Protein AF-A0A972QHV2-F1 (afdb_monomer)

pLDDT: mean 79.53, std 10.28, range [53.44, 90.12]

Secondary structure (DSSP, 8-state):
---SHHHHH-TT--EEEETTTTEEEE-TTT-----HHHHT-TT------S--HHHHHHHHHHH--

Foldseek 3Di:
DQPCVLCVPDPLSQWDADPVVRDIDGNPVSDPQPCPSCVPDPPNPDDGDDCDVVVVVVVVVVVVD

Radius of gyration: 14.52 Å; Cα contacts (8 Å, |Δi|>4): 67; chains: 1; bounding box: 42×20×35 Å

Nearest PDB structures (foldseek):
  6x1o-assembly1_D  TM=8.729E-01  e=2.778E-02  Pyrococcus furiosus COM1
  7o80-assembly1_Bz  TM=8.565E-01  e=3.421E-02  Oryctolagus cuniculus
  8c0z-assembly1_F  TM=8.171E-01  e=4.517E-02  Aromatoleum aromaticum
  2fja-assembly1_B  TM=8.096E-01  e=7.344E-02  Archaeoglobus fulgidus
  2ivf-assembly1_B  TM=8.440E-01  e=1.690E-01  Aromatoleum aromaticum EbN1

Solvent-accessible surface area (backbone atoms only — not comparable to full-atom values): 4199 Å² total; per-residue (Å²): 132,57,81,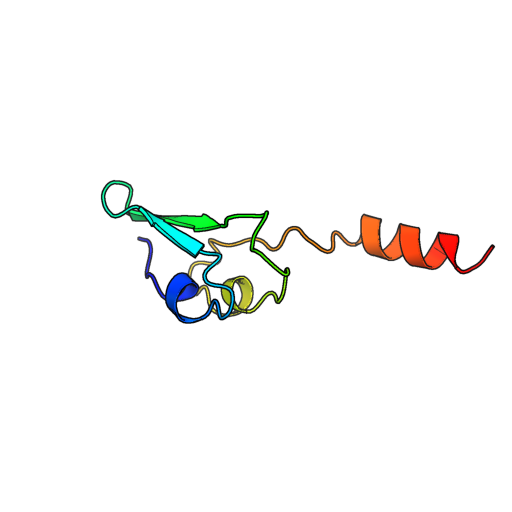62,63,46,40,80,68,36,92,65,65,24,42,48,75,41,81,90,79,43,43,72,47,73,41,71,91,51,47,84,68,82,51,60,47,36,76,67,36,91,77,63,82,50,79,83,79,81,72,49,69,68,60,56,49,53,54,53,56,65,69,75,108

Structure (mmCIF, N/CA/C/O backbone):
data_AF-A0A972QHV2-F1
#
_entry.id   AF-A0A972QHV2-F1
#
loop_
_atom_site.group_PDB
_atom_site.id
_atom_site.type_symbol
_atom_site.label_atom_id
_atom_site.label_alt_id
_atom_site.label_comp_id
_atom_site.label_asym_id
_atom_site.label_entity_id
_atom_site.label_seq_id
_atom_site.pdbx_PDB_ins_code
_atom_site.Cartn_x
_atom_site.Cartn_y
_atom_site.Cartn_z
_atom_site.occupancy
_atom_site.B_iso_or_equiv
_atom_site.auth_seq_id
_atom_site.auth_comp_id
_atom_site.auth_asym_id
_atom_site.auth_atom_id
_atom_site.pdbx_PDB_model_num
ATOM 1 N N . MET A 1 1 ? -9.197 8.590 5.092 1.00 54.31 1 MET A N 1
ATOM 2 C CA . MET A 1 1 ? -9.606 7.495 6.000 1.00 54.31 1 MET A CA 1
ATOM 3 C C . MET A 1 1 ? -8.605 6.360 5.833 1.00 54.31 1 MET A C 1
ATOM 5 O O . MET A 1 1 ? -8.580 5.762 4.765 1.00 54.31 1 MET A O 1
ATOM 9 N N . GLY A 1 2 ? -7.723 6.122 6.808 1.00 70.44 2 GLY A N 1
ATOM 10 C CA . GLY A 1 2 ? -6.768 5.011 6.748 1.00 70.44 2 GLY A CA 1
ATOM 11 C C . GLY A 1 2 ? -7.474 3.664 6.931 1.00 70.44 2 GLY A C 1
ATOM 12 O O . GLY A 1 2 ? -8.127 3.453 7.949 1.00 70.44 2 GLY A O 1
ATOM 13 N N . CYS A 1 3 ? -7.365 2.765 5.950 1.00 79.75 3 CYS A N 1
ATOM 14 C CA . CYS A 1 3 ? -8.092 1.489 5.924 1.00 79.75 3 CYS A CA 1
ATOM 15 C C . CYS A 1 3 ? -7.364 0.319 6.609 1.00 79.75 3 CYS A C 1
ATOM 17 O O . CYS A 1 3 ? -7.883 -0.788 6.585 1.00 79.75 3 CYS A O 1
ATOM 19 N N . LYS A 1 4 ? -6.172 0.540 7.189 1.00 83.12 4 LYS A N 1
ATOM 20 C CA . LYS A 1 4 ? -5.309 -0.473 7.844 1.00 83.12 4 LYS A CA 1
ATOM 21 C C . LYS A 1 4 ? -4.831 -1.641 6.960 1.00 83.12 4 LYS A C 1
ATOM 23 O O . LYS A 1 4 ? -3.884 -2.310 7.331 1.00 83.12 4 LYS A O 1
ATOM 28 N N . THR A 1 5 ? -5.347 -1.810 5.744 1.00 85.88 5 THR A N 1
ATOM 29 C CA . THR A 1 5 ? -4.960 -2.889 4.810 1.00 85.88 5 THR A CA 1
ATOM 30 C C . THR A 1 5 ? -3.447 -3.034 4.601 1.00 85.88 5 THR A C 1
ATOM 32 O O . THR A 1 5 ? -2.935 -4.136 4.449 1.00 85.88 5 THR A O 1
ATOM 35 N N . CYS A 1 6 ? -2.700 -1.927 4.596 1.00 87.81 6 CYS A N 1
ATOM 36 C CA . CYS A 1 6 ? -1.254 -1.970 4.404 1.00 87.81 6 CYS A CA 1
ATOM 37 C C . CYS A 1 6 ? -0.495 -2.599 5.583 1.00 87.81 6 CYS A C 1
ATOM 39 O O . CYS A 1 6 ? 0.531 -3.229 5.333 1.00 87.81 6 CYS A O 1
ATOM 41 N N . SER A 1 7 ? -0.972 -2.473 6.829 1.00 86.62 7 SER A N 1
ATOM 42 C CA . SER A 1 7 ? -0.284 -3.065 7.985 1.00 86.62 7 SER A CA 1
ATOM 43 C C . SER A 1 7 ? -0.342 -4.587 7.966 1.00 86.62 7 SER A C 1
ATOM 45 O O . SER A 1 7 ? 0.680 -5.222 8.205 1.00 86.62 7 SER A O 1
ATOM 47 N N . ASP A 1 8 ? -1.482 -5.165 7.582 1.00 86.12 8 ASP A N 1
ATOM 48 C CA . ASP A 1 8 ? -1.661 -6.625 7.538 1.00 86.12 8 ASP A CA 1
ATOM 49 C C . ASP A 1 8 ? -0.866 -7.294 6.407 1.00 86.12 8 ASP A C 1
ATOM 51 O O . ASP A 1 8 ? -0.490 -8.460 6.495 1.00 86.12 8 ASP A O 1
ATOM 55 N N . LEU A 1 9 ? -0.575 -6.552 5.337 1.00 87.31 9 LEU A N 1
ATOM 56 C CA . LEU A 1 9 ? 0.181 -7.057 4.189 1.00 87.31 9 LEU A CA 1
ATOM 57 C C . LEU A 1 9 ? 1.698 -7.006 4.386 1.00 87.31 9 LEU A C 1
ATOM 59 O O . LEU A 1 9 ? 2.445 -7.602 3.605 1.00 87.31 9 LEU A O 1
ATOM 63 N N . CYS A 1 10 ? 2.182 -6.269 5.385 1.00 88.88 10 CYS A N 1
ATOM 64 C CA . CYS A 1 10 ? 3.611 -6.126 5.601 1.00 88.88 10 CYS A CA 1
ATOM 65 C C . CYS A 1 10 ? 4.167 -7.319 6.387 1.00 88.88 10 CYS A C 1
ATOM 67 O O . CYS A 1 10 ? 4.160 -7.331 7.614 1.00 88.88 10 CY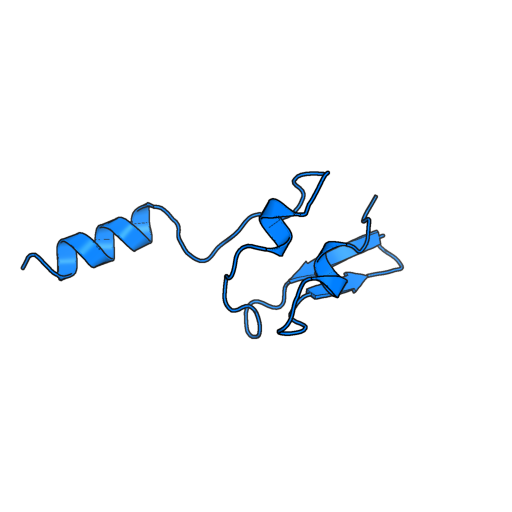S A O 1
ATOM 69 N N . THR A 1 11 ? 4.765 -8.281 5.687 1.00 85.50 11 THR A N 1
ATOM 70 C CA . THR A 1 11 ? 5.468 -9.427 6.298 1.00 85.50 11 THR A CA 1
ATOM 71 C C . THR A 1 11 ? 6.677 -9.043 7.155 1.00 85.50 11 THR A C 1
ATOM 73 O O . THR A 1 11 ? 7.132 -9.843 7.966 1.00 85.50 11 THR A O 1
ATOM 76 N N . TYR A 1 12 ? 7.188 -7.819 7.006 1.00 88.00 12 TYR A N 1
ATOM 77 C CA . TYR A 1 12 ? 8.292 -7.273 7.805 1.00 88.00 12 TYR A CA 1
ATOM 78 C C . TYR A 1 12 ? 7.816 -6.421 8.984 1.00 88.00 12 TYR A C 1
ATOM 80 O O . TYR A 1 12 ? 8.640 -5.844 9.690 1.00 88.00 12 TYR A O 1
ATOM 88 N N . ASN A 1 13 ? 6.496 -6.305 9.167 1.00 86.94 13 ASN A N 1
ATOM 89 C CA . ASN A 1 13 ? 5.865 -5.492 10.200 1.00 86.94 13 ASN A CA 1
ATOM 90 C C . ASN A 1 13 ? 6.400 -4.043 10.242 1.00 86.94 13 ASN A C 1
ATOM 92 O O . ASN A 1 13 ? 6.554 -3.434 11.297 1.00 86.94 13 ASN A O 1
ATOM 96 N N . ALA A 1 14 ? 6.721 -3.498 9.066 1.00 89.25 14 ALA A N 1
ATOM 97 C CA . ALA A 1 14 ? 7.321 -2.178 8.903 1.00 89.25 14 ALA A CA 1
ATOM 98 C C . ALA A 1 14 ? 6.282 -1.045 8.899 1.00 89.25 14 ALA A C 1
ATOM 100 O O . ALA A 1 14 ? 6.646 0.103 8.670 1.00 89.25 14 ALA A O 1
ATOM 101 N N . ILE A 1 15 ? 4.995 -1.344 9.090 1.00 90.12 15 ILE A N 1
ATOM 102 C CA . ILE A 1 15 ? 3.904 -0.376 8.952 1.00 90.12 15 ILE A CA 1
ATOM 103 C C . ILE A 1 15 ? 3.150 -0.276 10.273 1.00 90.12 15 ILE A C 1
ATOM 105 O O . ILE A 1 15 ? 2.572 -1.254 10.738 1.00 90.12 15 ILE A O 1
ATOM 109 N N . SER A 1 16 ? 3.113 0.930 10.833 1.00 88.69 16 SER A N 1
ATOM 110 C CA . SER A 1 16 ? 2.387 1.251 12.062 1.00 88.69 16 SER A CA 1
ATOM 111 C C . SER A 1 16 ? 1.160 2.098 11.742 1.00 88.69 16 SER A C 1
ATOM 113 O O . SER A 1 16 ? 1.230 3.012 10.920 1.00 88.69 16 SER A O 1
ATOM 115 N N . PHE A 1 17 ? 0.033 1.8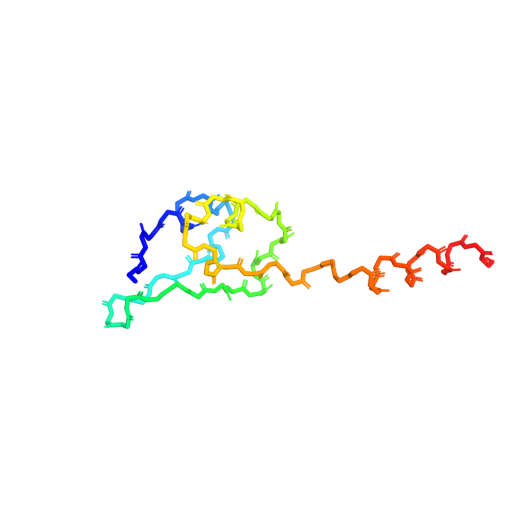26 12.397 1.00 88.62 17 PHE A N 1
ATOM 116 C CA . PHE A 1 17 ? -1.178 2.637 12.273 1.00 88.62 17 PHE A CA 1
ATOM 117 C C . PHE A 1 17 ? -1.356 3.535 13.499 1.00 88.62 17 PHE A C 1
ATOM 119 O O . PHE A 1 17 ? -1.390 3.045 14.623 1.00 88.62 17 PHE A O 1
ATOM 126 N N . ASP A 1 18 ? -1.503 4.838 13.271 1.00 87.56 18 ASP A N 1
ATOM 127 C CA . ASP A 1 18 ? -1.847 5.825 14.293 1.00 87.56 18 ASP A CA 1
ATOM 128 C C . ASP A 1 18 ? -3.378 5.944 14.368 1.00 87.56 18 ASP A C 1
ATOM 130 O O . ASP A 1 18 ? -4.032 6.428 13.436 1.00 87.56 18 ASP A O 1
ATOM 134 N N . ASP A 1 19 ? -3.965 5.452 15.464 1.00 84.56 19 ASP A N 1
ATOM 135 C CA . ASP A 1 19 ? -5.418 5.435 15.655 1.00 84.56 19 ASP A CA 1
ATOM 136 C C . ASP A 1 19 ? -6.023 6.804 15.983 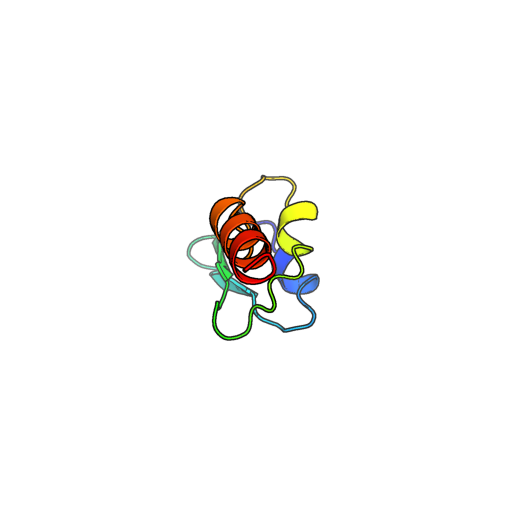1.00 84.56 19 ASP A C 1
ATOM 138 O O . ASP A 1 19 ? -7.207 7.007 15.691 1.00 84.56 19 ASP A O 1
ATOM 142 N N . GLU A 1 20 ? -5.226 7.744 16.499 1.00 86.00 20 GLU A N 1
ATOM 143 C CA . GLU A 1 20 ? -5.655 9.118 16.780 1.00 86.00 20 GLU A CA 1
ATOM 144 C C . GLU A 1 20 ? -5.735 9.935 15.489 1.00 86.00 20 GLU A C 1
ATOM 146 O O . GLU A 1 20 ? -6.732 10.608 15.226 1.00 86.00 20 GLU A O 1
ATOM 151 N N . LYS A 1 21 ? -4.711 9.833 14.637 1.00 84.56 21 LYS A N 1
ATOM 152 C CA . LYS A 1 21 ? -4.629 10.585 13.375 1.00 84.56 21 LYS A CA 1
ATOM 153 C C . LYS A 1 21 ? -5.226 9.840 12.179 1.00 84.56 21 LYS A C 1
ATOM 155 O O . LYS A 1 21 ? -5.344 10.414 11.096 1.00 84.56 21 LYS A O 1
ATOM 160 N N . LYS A 1 22 ? -5.600 8.567 12.350 1.00 84.62 22 LYS A N 1
ATOM 161 C CA . LYS A 1 22 ? -6.130 7.678 11.297 1.00 84.62 22 LYS A CA 1
ATOM 162 C C . LYS A 1 22 ? -5.221 7.594 10.063 1.00 84.62 22 LYS A C 1
ATOM 164 O O . LYS A 1 22 ? -5.711 7.514 8.930 1.00 84.62 22 LYS A O 1
ATOM 169 N N . VAL A 1 23 ? -3.908 7.592 10.290 1.00 84.25 23 VAL A N 1
ATOM 170 C CA . VAL A 1 23 ? -2.862 7.510 9.257 1.00 84.25 23 VAL A CA 1
ATOM 171 C C . VAL A 1 23 ? -1.911 6.358 9.539 1.00 84.25 23 VAL A C 1
ATOM 173 O O . VAL A 1 23 ? -1.648 6.006 10.684 1.00 84.25 23 VAL A O 1
ATOM 176 N N . SER A 1 24 ? -1.386 5.767 8.470 1.00 87.81 24 SER A N 1
ATOM 177 C CA . SER A 1 24 ? -0.350 4.739 8.545 1.00 87.81 24 SER A CA 1
ATOM 178 C C . SER A 1 24 ? 1.012 5.361 8.276 1.00 87.81 24 SER A C 1
ATOM 180 O O . SER A 1 24 ? 1.141 6.190 7.377 1.00 87.81 24 SER A O 1
ATOM 182 N N . SER A 1 25 ? 2.021 4.943 9.033 1.00 87.38 25 SER A N 1
ATOM 183 C CA . SER A 1 25 ? 3.412 5.351 8.862 1.00 87.38 25 SER A CA 1
ATOM 184 C C . SER A 1 25 ? 4.280 4.131 8.579 1.00 87.38 25 SER A C 1
ATOM 186 O O . SER A 1 25 ? 4.060 3.062 9.150 1.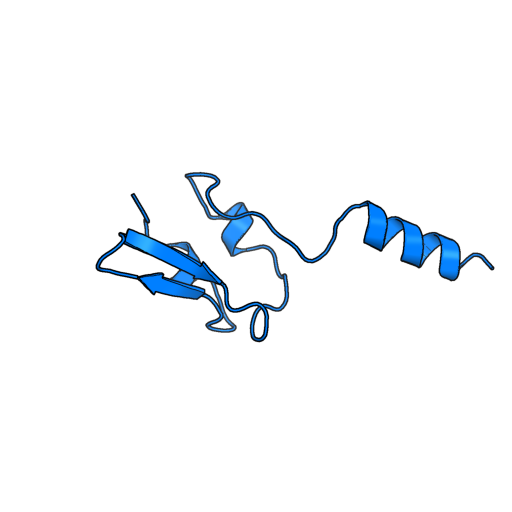00 87.38 25 SER A O 1
ATOM 188 N N . ILE A 1 26 ? 5.257 4.289 7.689 1.00 87.50 26 ILE A N 1
ATOM 189 C CA . ILE A 1 26 ? 6.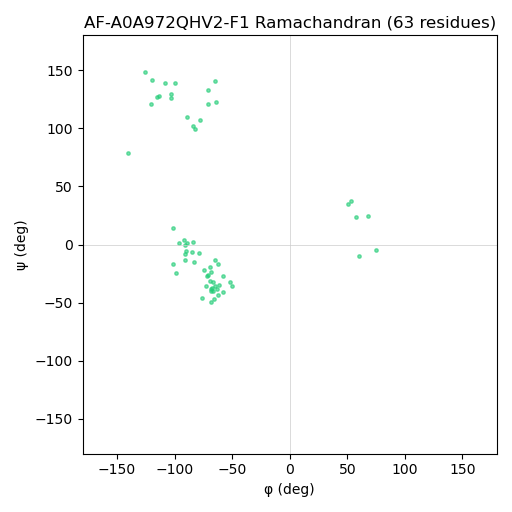198 3.234 7.315 1.00 87.50 26 ILE A CA 1
ATOM 190 C C . ILE A 1 26 ? 7.526 3.502 8.020 1.00 87.50 26 ILE A C 1
ATOM 192 O O . ILE A 1 26 ? 8.063 4.603 7.953 1.00 87.50 26 ILE A O 1
ATOM 196 N N . ASN A 1 27 ? 8.057 2.485 8.689 1.00 87.81 27 ASN A N 1
ATOM 197 C CA . ASN A 1 27 ? 9.399 2.491 9.241 1.00 87.81 27 ASN A CA 1
ATOM 198 C C . ASN A 1 27 ? 10.398 2.080 8.151 1.00 87.81 27 ASN A C 1
ATOM 200 O O . ASN A 1 27 ? 10.545 0.893 7.850 1.00 87.81 27 ASN A O 1
ATOM 204 N N . ASP A 1 28 ? 11.097 3.063 7.582 1.00 83.88 28 ASP A N 1
ATOM 205 C CA . ASP A 1 28 ? 12.103 2.857 6.534 1.00 83.88 28 ASP A CA 1
ATOM 206 C C . ASP A 1 28 ? 13.241 1.906 6.969 1.00 83.88 28 ASP A C 1
ATOM 208 O O . ASP A 1 28 ? 13.797 1.204 6.132 1.00 83.88 28 ASP A O 1
ATOM 212 N N . ALA A 1 29 ? 13.552 1.793 8.267 1.00 83.81 29 ALA A N 1
ATOM 213 C CA . ALA A 1 29 ? 14.592 0.873 8.745 1.00 83.81 29 ALA A CA 1
ATOM 214 C C . ALA A 1 29 ? 14.179 -0.611 8.656 1.00 83.81 29 ALA A C 1
ATOM 216 O O . ALA A 1 29 ? 15.032 -1.492 8.533 1.00 83.81 29 ALA A O 1
ATOM 217 N N . LEU A 1 30 ? 12.874 -0.897 8.722 1.00 85.06 30 LEU A N 1
ATOM 218 C CA . LEU A 1 30 ? 12.316 -2.252 8.603 1.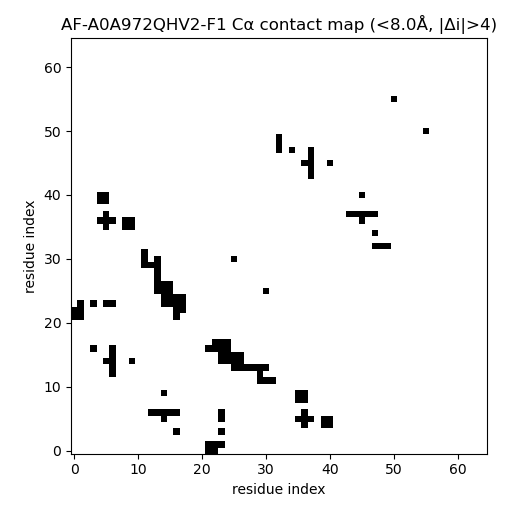00 85.06 30 LEU A CA 1
ATOM 219 C C . LEU A 1 30 ? 11.788 -2.542 7.194 1.00 85.06 30 LEU A C 1
ATOM 221 O O . LEU A 1 30 ? 11.701 -3.702 6.784 1.00 85.06 30 LEU A O 1
ATOM 225 N N . CYS A 1 31 ? 11.426 -1.499 6.450 1.00 87.50 31 CYS A N 1
ATOM 226 C CA . CYS A 1 31 ? 10.887 -1.613 5.108 1.00 87.50 31 CYS A CA 1
ATOM 227 C C . CYS A 1 31 ? 11.931 -2.210 4.155 1.00 87.50 31 CYS A C 1
ATOM 229 O O . CYS A 1 31 ? 13.016 -1.671 3.975 1.00 87.50 31 CYS A O 1
ATOM 231 N N . LYS A 1 32 ? 11.588 -3.325 3.500 1.00 84.00 32 LYS A N 1
ATOM 232 C CA . LYS A 1 32 ? 12.413 -3.932 2.438 1.00 84.00 32 LYS A CA 1
ATOM 233 C C . LYS A 1 32 ? 12.054 -3.454 1.033 1.00 84.00 32 LYS A C 1
ATOM 235 O O . LYS A 1 32 ? 12.589 -3.970 0.062 1.00 84.00 32 LYS A O 1
ATOM 240 N N . GLY A 1 33 ? 11.118 -2.513 0.910 1.00 83.81 33 GLY A N 1
ATOM 241 C CA . GLY A 1 33 ? 10.724 -1.963 -0.386 1.00 83.81 33 GLY A CA 1
ATOM 242 C C . GLY A 1 33 ? 9.992 -2.944 -1.311 1.00 83.81 33 GLY A C 1
ATOM 243 O O . GLY A 1 33 ? 9.988 -2.731 -2.515 1.00 83.81 33 GLY A O 1
ATOM 244 N N . CYS A 1 34 ? 9.335 -3.990 -0.789 1.00 86.31 34 CYS A N 1
ATOM 245 C CA . CYS A 1 34 ? 8.641 -4.997 -1.610 1.00 86.31 34 CYS A CA 1
ATOM 246 C C . CYS A 1 34 ? 7.437 -4.464 -2.417 1.00 86.31 34 CYS A C 1
ATOM 248 O O . CYS A 1 34 ? 6.916 -5.167 -3.275 1.00 86.31 34 CYS A O 1
ATOM 250 N N . GLY A 1 35 ? 6.950 -3.252 -2.125 1.00 84.69 35 GLY A N 1
ATOM 251 C CA . GLY A 1 35 ? 5.899 -2.579 -2.901 1.00 84.69 35 GLY A CA 1
ATOM 252 C C . GLY A 1 35 ? 4.468 -3.100 -2.706 1.00 84.69 35 GLY A C 1
ATOM 253 O O . GLY A 1 35 ? 3.530 -2.477 -3.198 1.00 84.69 35 GLY A O 1
ATOM 254 N N . VAL A 1 36 ? 4.256 -4.178 -1.943 1.00 88.00 36 VAL A N 1
ATOM 255 C CA . VAL A 1 36 ? 2.924 -4.789 -1.738 1.00 88.00 36 VAL A CA 1
ATOM 256 C C . VAL A 1 36 ? 1.916 -3.797 -1.145 1.00 88.00 36 VAL A C 1
ATOM 258 O O . VAL A 1 36 ? 0.772 -3.725 -1.588 1.00 88.00 36 VAL A O 1
ATOM 261 N N . CYS A 1 37 ? 2.343 -2.978 -0.181 1.00 89.19 37 CYS A N 1
ATOM 262 C CA . CYS A 1 37 ? 1.485 -1.970 0.442 1.00 89.19 37 CYS A CA 1
ATOM 263 C C . CYS A 1 37 ? 1.063 -0.853 -0.527 1.00 89.19 37 CYS A C 1
ATOM 265 O O . CYS A 1 37 ? -0.048 -0.344 -0.402 1.00 89.19 37 CYS A O 1
ATOM 267 N N . VAL A 1 38 ? 1.913 -0.500 -1.497 1.00 86.94 38 VAL A N 1
ATOM 268 C CA . VAL A 1 38 ? 1.616 0.500 -2.536 1.00 86.94 38 VAL A CA 1
ATOM 269 C C . VAL A 1 38 ? 0.535 -0.038 -3.470 1.00 86.94 38 VAL A C 1
ATOM 271 O O . VAL A 1 38 ? -0.475 0.626 -3.681 1.00 86.94 38 VAL A O 1
ATOM 274 N N . ALA A 1 39 ? 0.708 -1.268 -3.964 1.00 84.62 39 ALA A N 1
ATOM 275 C CA . ALA A 1 39 ? -0.233 -1.904 -4.884 1.00 84.62 39 ALA A CA 1
ATOM 276 C C . ALA A 1 39 ? -1.607 -2.171 -4.247 1.00 84.62 39 ALA A C 1
ATOM 278 O O . ALA A 1 39 ? -2.637 -2.048 -4.904 1.00 84.62 39 ALA A O 1
ATOM 279 N N . ALA A 1 40 ? -1.630 -2.522 -2.962 1.00 86.12 40 ALA A N 1
ATOM 280 C CA . ALA A 1 40 ? -2.862 -2.837 -2.253 1.00 86.12 40 ALA A CA 1
ATOM 281 C C .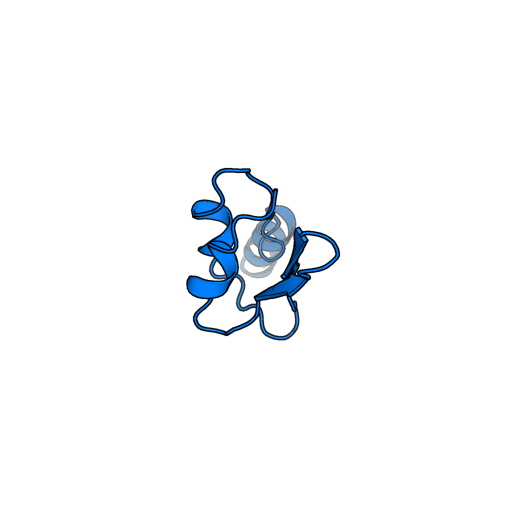 ALA A 1 40 ? -3.594 -1.612 -1.688 1.00 86.12 40 ALA A C 1
ATOM 283 O O . ALA A 1 40 ? -4.680 -1.771 -1.135 1.00 86.12 40 ALA A O 1
ATOM 284 N N . CYS A 1 41 ? -3.022 -0.405 -1.760 1.00 87.94 41 CYS A N 1
ATOM 285 C CA . CYS A 1 41 ? -3.657 0.786 -1.207 1.00 87.94 41 CYS A CA 1
ATOM 286 C C . CYS A 1 41 ? -4.762 1.295 -2.152 1.00 87.94 41 CYS A C 1
ATOM 288 O O . CYS A 1 41 ? -4.443 1.929 -3.159 1.00 87.94 41 CYS A O 1
ATOM 290 N N . PRO A 1 42 ? -6.061 1.130 -1.827 1.00 80.50 42 PRO A N 1
ATOM 291 C CA . PRO A 1 42 ? -7.136 1.586 -2.711 1.00 80.50 42 PRO A CA 1
ATOM 292 C C . PRO A 1 42 ? -7.199 3.116 -2.807 1.00 80.50 42 PRO A C 1
ATOM 294 O O . PRO A 1 42 ? -7.725 3.660 -3.770 1.00 80.50 42 PRO A O 1
ATOM 297 N N . GLY A 1 43 ? -6.671 3.816 -1.797 1.00 82.19 43 GLY A N 1
ATOM 298 C CA . GLY A 1 43 ? -6.624 5.275 -1.753 1.00 82.19 43 GLY A CA 1
ATOM 299 C C . GLY A 1 43 ? -5.359 5.884 -2.353 1.00 82.19 43 GLY A C 1
ATOM 300 O O . GLY A 1 43 ? -5.220 7.100 -2.287 1.00 82.19 43 GLY A O 1
ATOM 301 N N . GLY A 1 44 ? -4.415 5.073 -2.854 1.00 78.12 44 GLY A N 1
ATOM 302 C CA . GLY A 1 44 ? -3.142 5.569 -3.395 1.00 78.12 44 GLY A CA 1
ATOM 303 C C . GLY A 1 44 ? -2.313 6.394 -2.401 1.00 78.12 44 GLY A C 1
ATOM 304 O O . GLY A 1 44 ? -1.507 7.222 -2.805 1.00 78.12 44 GLY A O 1
ATOM 305 N N . ALA A 1 45 ? -2.522 6.205 -1.096 1.00 83.25 45 ALA A N 1
ATOM 306 C CA . ALA A 1 45 ? -1.921 7.029 -0.046 1.00 83.25 45 ALA A CA 1
ATOM 307 C C . ALA A 1 45 ? -0.454 6.672 0.258 1.00 83.25 45 ALA A C 1
ATOM 309 O O . ALA A 1 45 ? 0.187 7.350 1.058 1.00 83.25 45 ALA A O 1
ATOM 310 N N . ILE A 1 46 ? 0.064 5.587 -0.327 1.00 82.62 46 ILE A N 1
ATOM 311 C CA . ILE A 1 46 ? 1.407 5.067 -0.067 1.00 82.62 46 ILE A CA 1
ATOM 312 C C . ILE A 1 46 ? 2.230 5.178 -1.344 1.00 82.62 46 ILE A C 1
ATOM 314 O O . ILE A 1 46 ? 1.840 4.638 -2.376 1.00 82.62 46 ILE A O 1
ATOM 318 N N . THR A 1 47 ? 3.399 5.807 -1.245 1.00 76.75 47 THR A N 1
ATOM 319 C CA . THR A 1 47 ? 4.359 5.936 -2.348 1.00 76.75 47 THR A CA 1
ATOM 320 C C . THR A 1 47 ? 5.624 5.152 -2.012 1.00 76.75 47 THR A C 1
ATOM 322 O O . THR A 1 47 ? 6.199 5.326 -0.938 1.00 76.75 47 THR A O 1
ATOM 325 N N . GLY A 1 48 ? 6.061 4.271 -2.914 1.00 73.06 48 GLY A N 1
ATOM 326 C CA . GLY A 1 48 ? 7.309 3.522 -2.753 1.00 73.06 48 GLY A CA 1
ATOM 327 C C . GLY A 1 48 ? 8.531 4.427 -2.928 1.00 73.06 48 GLY A C 1
ATOM 328 O O . GLY A 1 48 ? 8.581 5.207 -3.872 1.00 73.06 48 GLY A O 1
ATOM 329 N N . ARG A 1 49 ? 9.511 4.327 -2.018 1.00 63.91 49 ARG A N 1
ATOM 330 C CA . ARG A 1 49 ? 10.721 5.175 -2.001 1.00 63.91 49 ARG A CA 1
ATOM 331 C C . ARG A 1 49 ? 11.995 4.528 -2.557 1.00 63.91 49 ARG A C 1
ATOM 333 O O . ARG A 1 49 ? 12.940 5.251 -2.826 1.00 63.91 49 ARG A O 1
ATOM 340 N N . HIS A 1 50 ? 12.051 3.202 -2.707 1.00 56.53 50 HIS A N 1
ATOM 341 C CA . HIS A 1 50 ? 13.334 2.490 -2.852 1.00 56.53 50 HIS A CA 1
ATOM 342 C C . HIS A 1 50 ? 13.879 2.306 -4.271 1.00 56.53 50 HIS A C 1
ATOM 344 O O . HIS A 1 50 ? 15.007 1.856 -4.411 1.00 56.53 50 HIS A O 1
ATOM 350 N N . PHE A 1 51 ? 13.130 2.680 -5.304 1.00 53.44 51 PHE A N 1
ATOM 351 C CA . PHE A 1 51 ? 13.637 2.684 -6.674 1.00 53.44 51 PHE A CA 1
ATOM 352 C C . PHE A 1 51 ? 13.099 3.922 -7.370 1.00 53.44 51 PHE A C 1
ATOM 354 O O . PHE A 1 51 ? 12.116 3.847 -8.112 1.00 53.44 51 PHE A O 1
ATOM 361 N N . THR A 1 52 ? 13.694 5.087 -7.108 1.00 57.28 52 THR A N 1
ATOM 362 C CA . THR A 1 52 ? 13.520 6.148 -8.099 1.00 57.28 52 THR A CA 1
ATOM 363 C C . THR A 1 52 ? 14.200 5.668 -9.376 1.00 57.28 52 THR A C 1
ATOM 365 O O . THR A 1 52 ? 15.251 5.024 -9.335 1.00 57.28 52 THR A O 1
ATOM 368 N N . THR A 1 53 ? 13.589 5.935 -10.526 1.00 61.41 53 THR A N 1
ATOM 369 C CA . THR A 1 53 ? 14.160 5.568 -11.828 1.00 61.41 53 THR A CA 1
ATOM 370 C C . THR A 1 53 ? 15.601 6.069 -11.961 1.00 61.41 53 THR A C 1
ATOM 372 O O . THR A 1 53 ? 16.438 5.408 -12.560 1.00 61.41 53 THR A O 1
ATOM 375 N N . GLU A 1 54 ? 15.902 7.207 -11.335 1.00 63.28 54 GLU A N 1
ATOM 376 C CA . GLU A 1 54 ? 17.230 7.813 -11.271 1.00 63.28 54 GLU A CA 1
ATOM 377 C C . GLU A 1 54 ? 18.255 6.920 -10.556 1.00 63.28 54 GLU A C 1
ATOM 379 O O . GLU A 1 54 ? 19.366 6.756 -11.051 1.00 63.28 54 GLU A O 1
ATOM 384 N N . GLN A 1 55 ? 17.885 6.297 -9.430 1.00 57.34 55 GLN A N 1
ATOM 385 C CA . GLN A 1 55 ? 18.763 5.363 -8.716 1.00 57.34 55 GLN A CA 1
ATOM 386 C C . GLN A 1 55 ? 19.001 4.081 -9.524 1.00 57.34 55 GLN A C 1
ATOM 388 O O . GLN A 1 55 ? 20.123 3.584 -9.552 1.00 57.34 55 GLN A O 1
ATOM 393 N N . LEU A 1 56 ? 17.975 3.591 -10.230 1.00 64.38 56 LEU A N 1
ATOM 394 C CA . LEU A 1 56 ? 18.094 2.414 -11.094 1.00 64.38 56 LEU A CA 1
ATOM 395 C C . LEU A 1 56 ? 19.005 2.683 -12.307 1.00 64.38 56 LEU A C 1
ATOM 397 O O . LEU A 1 56 ? 19.809 1.833 -12.676 1.00 64.38 56 LEU A O 1
ATOM 401 N N . MET A 1 57 ? 18.907 3.870 -12.920 1.00 69.62 57 MET A N 1
ATOM 402 C CA . MET A 1 57 ? 19.776 4.255 -14.041 1.00 69.62 57 MET A CA 1
ATOM 403 C C . MET A 1 57 ? 21.232 4.447 -13.607 1.00 69.62 57 MET A C 1
ATOM 405 O O . MET A 1 57 ? 22.130 4.012 -14.321 1.00 69.62 57 MET A O 1
ATOM 409 N N . ALA A 1 58 ? 21.474 5.022 -12.425 1.00 71.62 58 ALA A N 1
ATOM 410 C CA . ALA A 1 58 ? 22.829 5.177 -11.895 1.00 71.62 58 ALA A CA 1
ATOM 411 C C . ALA A 1 58 ? 23.541 3.825 -11.680 1.00 71.62 58 ALA A C 1
ATOM 413 O O . ALA A 1 58 ? 24.750 3.721 -11.883 1.00 71.62 58 ALA A O 1
ATOM 414 N N . GLU A 1 59 ? 22.798 2.785 -11.297 1.00 70.88 59 GLU A N 1
ATOM 415 C CA . GLU A 1 59 ? 23.328 1.429 -11.116 1.00 70.88 59 GLU A CA 1
ATOM 416 C C . GLU A 1 59 ? 23.644 0.742 -12.462 1.00 70.88 59 GLU A C 1
ATOM 418 O O . GLU A 1 59 ? 24.659 0.054 -12.572 1.00 70.88 59 GLU A O 1
ATOM 423 N N . ILE A 1 60 ? 22.839 0.983 -13.511 1.00 78.25 60 ILE A N 1
ATOM 424 C CA . ILE A 1 60 ? 23.107 0.505 -14.884 1.00 78.25 60 ILE A CA 1
ATOM 425 C C . ILE A 1 60 ? 24.359 1.175 -15.464 1.00 78.25 60 ILE A C 1
ATOM 427 O O . ILE A 1 60 ? 25.225 0.480 -15.998 1.00 78.25 60 ILE A O 1
ATOM 431 N N . ASP A 1 61 ? 24.480 2.498 -15.331 1.00 74.88 61 ASP A N 1
ATOM 432 C CA . ASP A 1 61 ? 25.641 3.248 -15.829 1.00 74.88 61 ASP A CA 1
ATOM 433 C C . ASP A 1 61 ? 26.937 2.823 -15.120 1.00 74.88 61 ASP A C 1
ATOM 435 O O . ASP A 1 61 ? 27.977 2.677 -15.761 1.00 74.88 61 ASP A O 1
ATOM 439 N N . GLY A 1 62 ? 26.883 2.554 -13.810 1.00 74.94 62 GLY A N 1
ATOM 440 C CA . GLY A 1 62 ? 28.034 2.072 -13.038 1.00 74.94 62 GLY A CA 1
ATOM 441 C C . GLY A 1 62 ? 28.482 0.643 -13.372 1.00 74.94 62 GLY A C 1
ATOM 442 O O . GLY A 1 62 ? 29.616 0.282 -13.069 1.00 74.94 62 GLY A O 1
ATOM 443 N N . ALA A 1 63 ? 27.620 -0.169 -13.990 1.00 74.50 63 ALA A N 1
ATOM 444 C CA . ALA A 1 63 ? 27.951 -1.522 -14.442 1.00 74.50 63 ALA A CA 1
ATOM 445 C C . ALA A 1 63 ? 28.478 -1.573 -15.891 1.00 74.50 63 ALA A C 1
ATOM 447 O O . ALA A 1 63 ? 28.996 -2.608 -16.312 1.00 74.50 63 ALA A O 1
ATOM 448 N N . LEU A 1 64 ? 28.331 -0.482 -16.654 1.00 71.31 64 LEU A N 1
ATOM 449 C CA . LEU A 1 64 ? 28.753 -0.360 -18.056 1.00 71.31 64 LEU A CA 1
ATOM 450 C C . LEU A 1 64 ? 30.081 0.412 -18.226 1.00 71.31 64 LEU A C 1
ATOM 452 O O . LEU A 1 64 ? 30.404 0.827 -19.342 1.00 71.31 64 LEU A O 1
ATOM 456 N N . VAL A 1 65 ? 30.832 0.617 -17.137 1.00 57.97 65 VAL A N 1
ATOM 457 C CA . VAL A 1 65 ? 32.189 1.197 -17.125 1.00 57.97 65 VAL A CA 1
ATOM 458 C C . VAL A 1 65 ? 33.251 0.141 -16.841 1.00 57.97 65 VAL A 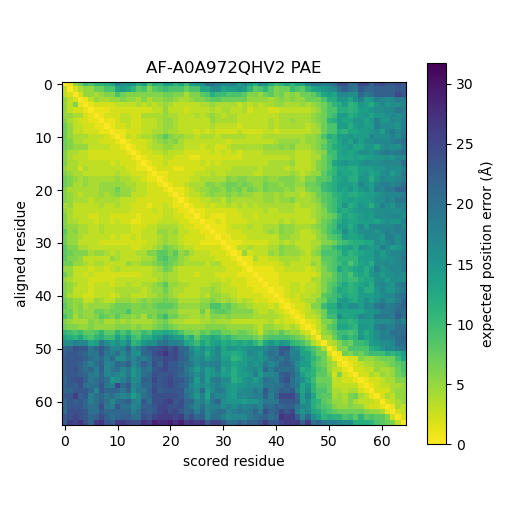C 1
ATOM 460 O O . VAL A 1 65 ? 33.016 -0.732 -15.977 1.00 57.97 65 VAL A O 1
#

Sequence (65 aa):
MGCKTCSDLCTYNAISFDDEKKVSSINDALCKGCGVCVAACPGGAITGRHFTTEQLMAEIDGALV

Mean predicted aligned error: 8.88 Å